Protein AF-A0A1H8YQ33-F1 (afdb_monomer_lite)

InterPro domains:
  IPR002347 Short-chain dehydrogenase/reductase SDR [PF13561] (1-38)
  IPR036291 NAD(P)-binding domain superfamily [SSF51735] (1-38)

Radius of gyration: 12.14 Å; chains: 1; bounding box: 22×20×32 Å

Sequence (44 aa):
MTPLKRHGTVGEVAAAVLFLAFGATFTTGSEPAVDGGLGERLTV

Foldseek 3Di:
DAPQPDDDDPVLVVVVVVCVVPVCPPDDPDDDDPGNCRVVPDDD

Secondary structure (DSSP, 8-state):
--TT-S---HHHHHHHHHHHHHT-TT--S-----SSSTTTT---

Structure (mmCIF, N/CA/C/O backbone):
data_AF-A0A1H8YQ33-F1
#
_entry.id   AF-A0A1H8YQ33-F1
#
loop_
_atom_site.group_PDB
_atom_site.id
_atom_site.type_symbol
_atom_site.label_atom_id
_atom_site.label_alt_id
_atom_site.label_comp_id
_atom_site.label_asym_id
_atom_site.label_entity_id
_atom_site.label_seq_id
_atom_site.pdbx_PDB_ins_code
_atom_site.Cartn_x
_atom_site.Cartn_y
_atom_site.Cartn_z
_atom_site.occupancy
_atom_site.B_iso_or_equiv
_atom_site.auth_seq_id
_atom_site.auth_comp_id
_atom_site.auth_asym_id
_atom_site.auth_atom_id
_atom_site.pdbx_PDB_model_num
ATOM 1 N N . MET A 1 1 ? 5.166 8.544 -21.369 1.00 79.94 1 MET A N 1
ATOM 2 C CA . MET A 1 1 ? 5.691 7.300 -20.762 1.00 79.94 1 MET A CA 1
ATOM 3 C C . MET A 1 1 ? 5.949 7.594 -19.291 1.00 79.94 1 MET A C 1
ATOM 5 O O . MET A 1 1 ? 6.449 8.678 -19.023 1.00 79.94 1 MET A O 1
ATOM 9 N N . THR A 1 2 ? 5.555 6.722 -18.360 1.00 91.88 2 THR A N 1
ATOM 10 C CA . THR A 1 2 ? 5.816 6.920 -16.918 1.00 91.88 2 THR A CA 1
ATOM 11 C C . THR A 1 2 ? 7.280 6.589 -16.589 1.00 91.88 2 THR A C 1
ATOM 13 O O . THR A 1 2 ? 7.866 5.758 -17.293 1.00 91.88 2 THR A O 1
ATOM 16 N N . PRO A 1 3 ? 7.886 7.176 -15.538 1.00 94.19 3 PRO A N 1
ATOM 17 C CA . PRO A 1 3 ? 9.238 6.822 -15.093 1.00 94.19 3 PRO A CA 1
ATOM 18 C C . PRO A 1 3 ? 9.448 5.327 -14.834 1.00 94.19 3 PRO A C 1
ATOM 20 O O . PRO A 1 3 ? 10.489 4.779 -15.190 1.00 94.19 3 PRO A O 1
ATOM 23 N N . LEU A 1 4 ? 8.440 4.633 -14.296 1.00 94.69 4 LEU A N 1
ATOM 24 C CA . LEU A 1 4 ? 8.516 3.183 -14.083 1.00 94.69 4 LEU A CA 1
ATOM 25 C C . LEU A 1 4 ? 8.425 2.346 -15.372 1.00 94.69 4 LEU A C 1
ATOM 27 O O . LEU A 1 4 ? 8.587 1.129 -15.306 1.00 94.69 4 LEU A O 1
ATOM 31 N N . LYS A 1 5 ? 8.173 2.961 -16.537 1.00 94.00 5 LYS A N 1
ATOM 32 C CA . LYS A 1 5 ? 8.184 2.328 -17.874 1.00 94.00 5 LYS A CA 1
ATOM 33 C C . LYS A 1 5 ? 7.316 1.060 -17.981 1.00 94.00 5 LYS A C 1
ATOM 35 O O . LYS A 1 5 ? 7.550 0.210 -18.835 1.00 94.00 5 LYS A O 1
ATOM 40 N N . ARG A 1 6 ? 6.273 0.960 -17.153 1.00 95.25 6 ARG A N 1
ATOM 41 C CA . ARG A 1 6 ? 5.265 -0.109 -17.169 1.00 95.25 6 ARG A CA 1
ATOM 42 C C . ARG A 1 6 ? 3.888 0.434 -16.806 1.00 95.25 6 ARG A C 1
ATOM 44 O O . ARG A 1 6 ? 3.778 1.485 -16.174 1.00 95.25 6 ARG A O 1
ATOM 51 N N . HIS A 1 7 ? 2.849 -0.314 -17.163 1.00 95.31 7 HIS A N 1
ATOM 52 C CA . HIS A 1 7 ? 1.506 -0.065 -16.652 1.00 95.31 7 HIS A CA 1
ATOM 53 C C . HIS A 1 7 ? 1.373 -0.548 -15.205 1.00 95.31 7 HIS A C 1
ATOM 55 O O . HIS A 1 7 ? 2.014 -1.521 -14.790 1.00 95.31 7 HIS A O 1
ATOM 61 N N . GLY A 1 8 ? 0.548 0.167 -14.445 1.00 95.56 8 GLY A N 1
ATOM 62 C CA . GLY A 1 8 ? 0.142 -0.261 -13.117 1.00 95.56 8 GLY A CA 1
ATOM 63 C C . GLY A 1 8 ? -0.931 -1.347 -13.172 1.00 95.56 8 GLY A C 1
ATOM 64 O O . GLY A 1 8 ? -1.524 -1.6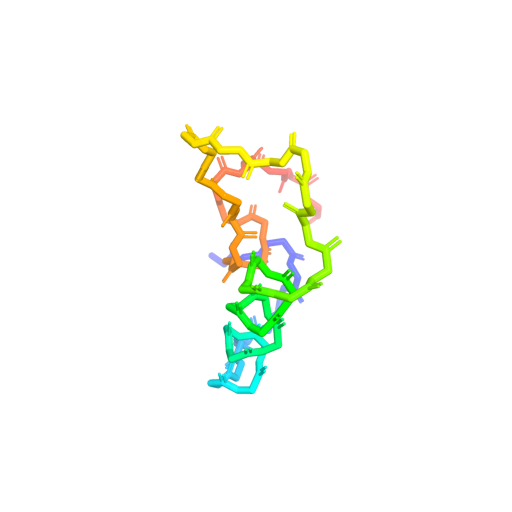15 -14.220 1.00 95.56 8 GLY A O 1
ATOM 65 N N . THR A 1 9 ? -1.196 -1.955 -12.024 1.00 98.19 9 THR A N 1
ATOM 66 C CA . THR A 1 9 ? -2.297 -2.904 -11.830 1.00 98.19 9 THR A CA 1
ATOM 67 C C . THR A 1 9 ? -3.298 -2.356 -10.821 1.00 98.19 9 THR A C 1
ATOM 69 O O . THR A 1 9 ? -2.949 -1.571 -9.940 1.00 98.19 9 THR A O 1
ATOM 72 N N . VAL A 1 10 ? -4.545 -2.827 -10.887 1.00 98.38 10 VAL A N 1
ATOM 73 C CA . VAL A 1 10 ? -5.568 -2.477 -9.884 1.00 98.38 10 VAL A CA 1
ATOM 74 C C . VAL A 1 10 ? -5.154 -2.865 -8.458 1.00 98.38 10 VAL A C 1
ATOM 76 O O . VAL A 1 10 ? -5.550 -2.203 -7.502 1.00 98.38 10 VAL A O 1
ATOM 79 N N . GLY A 1 11 ? -4.314 -3.896 -8.308 1.00 98.69 11 GLY A N 1
ATOM 80 C CA . GLY A 1 11 ? -3.806 -4.343 -7.012 1.00 98.69 11 GLY A CA 1
ATOM 81 C C . GLY A 1 11 ? -2.912 -3.313 -6.319 1.00 98.69 11 GLY A C 1
ATOM 82 O O . GLY A 1 11 ? -2.943 -3.212 -5.098 1.00 98.69 11 GLY A O 1
ATOM 83 N N . GLU A 1 12 ? -2.168 -2.503 -7.075 1.00 98.50 12 GLU A N 1
ATOM 84 C CA . GLU A 1 12 ? -1.303 -1.455 -6.509 1.00 98.50 12 GLU A CA 1
ATOM 85 C C . GLU A 1 12 ? -2.132 -0.326 -5.891 1.00 98.50 12 GLU A 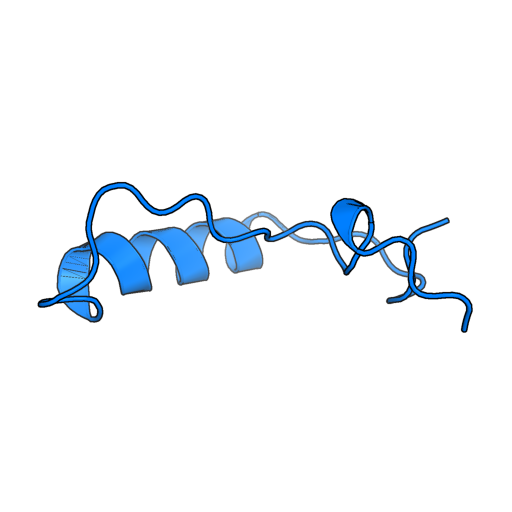C 1
ATOM 87 O O . GLU A 1 12 ? -1.842 0.130 -4.785 1.00 98.50 12 GLU A O 1
ATOM 92 N N . VAL A 1 13 ? -3.219 0.063 -6.561 1.00 98.25 13 VAL A N 1
ATOM 93 C CA . VAL A 1 13 ? -4.177 1.039 -6.027 1.00 98.25 13 VAL A CA 1
ATOM 94 C C . VAL A 1 13 ? -4.884 0.468 -4.797 1.00 98.25 13 VAL A C 1
ATOM 96 O O . VAL A 1 13 ? -4.956 1.134 -3.767 1.00 98.25 13 VAL A O 1
ATOM 99 N N . ALA A 1 14 ? -5.355 -0.782 -4.863 1.00 98.50 14 ALA A N 1
ATOM 100 C CA . ALA A 1 14 ? -6.019 -1.435 -3.735 1.00 98.50 14 ALA A CA 1
ATOM 101 C C . ALA A 1 14 ? -5.107 -1.532 -2.500 1.00 98.50 14 ALA A C 1
ATOM 103 O O . ALA A 1 14 ? -5.558 -1.272 -1.387 1.00 98.50 14 ALA A O 1
ATOM 104 N N . ALA A 1 15 ? -3.822 -1.844 -2.686 1.00 98.62 15 ALA A N 1
ATOM 105 C CA . ALA A 1 15 ? -2.849 -1.878 -1.600 1.00 98.62 15 ALA A CA 1
ATOM 106 C C . ALA A 1 15 ? -2.655 -0.498 -0.948 1.00 98.62 15 ALA A C 1
ATOM 108 O O . ALA A 1 15 ? -2.645 -0.404 0.279 1.00 98.62 15 ALA A O 1
ATOM 109 N N . ALA A 1 16 ? -2.562 0.573 -1.745 1.00 98.31 16 ALA A N 1
ATOM 110 C CA . ALA A 1 16 ? -2.468 1.937 -1.224 1.00 98.31 16 ALA A CA 1
ATOM 111 C C . ALA A 1 16 ? -3.725 2.335 -0.432 1.00 98.31 16 ALA A C 1
ATOM 113 O O . ALA A 1 16 ? -3.614 2.886 0.662 1.00 98.31 16 ALA A O 1
ATOM 114 N N . VAL A 1 17 ? -4.917 1.990 -0.931 1.00 98.25 17 VAL A N 1
ATOM 115 C CA . VAL A 1 17 ? -6.186 2.240 -0.226 1.00 98.25 17 VAL A CA 1
ATOM 116 C C . VAL A 1 17 ? -6.261 1.454 1.084 1.00 98.25 17 VAL A C 1
ATOM 118 O O . VAL A 1 17 ? -6.625 2.022 2.109 1.00 98.25 17 VAL A O 1
ATOM 121 N N . LEU A 1 18 ? -5.882 0.172 1.087 1.00 98.44 18 LEU A N 1
ATOM 122 C CA . LEU A 1 18 ? -5.842 -0.640 2.309 1.00 98.44 18 LEU A CA 1
ATOM 123 C C . LEU A 1 18 ? -4.868 -0.061 3.340 1.00 98.44 18 LEU A C 1
ATOM 125 O O . LEU A 1 18 ? -5.187 -0.015 4.529 1.00 98.44 18 LEU A O 1
ATOM 129 N N . PHE A 1 19 ? -3.707 0.427 2.897 1.00 98.25 19 PHE A N 1
ATOM 130 C CA . PHE A 1 19 ? -2.770 1.111 3.781 1.00 98.25 19 PHE A CA 1
ATOM 131 C C . PHE A 1 19 ? -3.365 2.404 4.350 1.00 98.25 19 PHE A C 1
ATOM 133 O O . PHE A 1 19 ? -3.301 2.604 5.560 1.00 98.25 19 PHE A O 1
ATOM 140 N N . LEU A 1 20 ? -3.993 3.248 3.528 1.00 97.81 20 LEU A N 1
ATOM 141 C CA . LEU A 1 20 ? -4.658 4.463 4.012 1.00 97.81 20 LEU A CA 1
ATOM 142 C C . LEU A 1 20 ? -5.779 4.156 5.012 1.00 97.81 20 LEU A C 1
ATOM 144 O O . LEU A 1 20 ? -5.914 4.856 6.010 1.00 97.81 20 LEU A O 1
ATOM 148 N N . ALA A 1 21 ? -6.550 3.096 4.774 1.00 97.81 21 ALA A N 1
ATOM 149 C CA . ALA A 1 21 ? -7.672 2.717 5.624 1.00 97.81 21 ALA A CA 1
ATOM 150 C C . ALA A 1 21 ? -7.244 2.179 7.00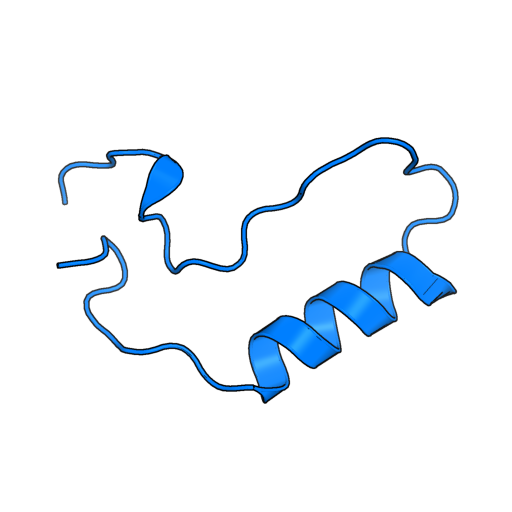0 1.00 97.81 21 ALA A C 1
ATOM 152 O O . ALA A 1 21 ? -7.943 2.415 7.984 1.00 97.81 21 ALA A O 1
ATOM 153 N N . PHE A 1 22 ? -6.127 1.446 7.078 1.00 97.94 22 PHE A N 1
ATOM 154 C CA . PHE A 1 22 ? -5.788 0.675 8.284 1.00 97.94 22 PHE A CA 1
ATOM 155 C C . PHE A 1 22 ? -4.375 0.900 8.830 1.00 97.94 22 PHE A C 1
ATOM 157 O O . PHE A 1 22 ? -4.144 0.693 10.018 1.00 97.94 22 PHE A O 1
ATOM 164 N N . GLY A 1 23 ? -3.421 1.300 7.990 1.00 97.31 23 GLY A N 1
ATOM 165 C CA . GLY A 1 23 ? -2.024 1.511 8.382 1.00 97.31 23 GLY A CA 1
ATOM 166 C C . GLY A 1 23 ? -1.665 2.974 8.645 1.00 97.31 23 GLY A C 1
ATOM 167 O O . GLY A 1 23 ? -0.819 3.258 9.490 1.00 97.31 23 GLY A O 1
ATOM 168 N N . ALA A 1 24 ? -2.309 3.912 7.952 1.00 97.44 24 ALA A N 1
ATOM 169 C CA . ALA A 1 24 ? -1.943 5.326 7.953 1.00 97.44 24 ALA A CA 1
ATOM 170 C C . ALA A 1 24 ? -2.671 6.134 9.052 1.00 97.44 24 ALA A C 1
ATOM 172 O O . ALA A 1 24 ? -3.364 7.111 8.780 1.00 97.44 24 ALA A O 1
ATOM 173 N N . THR A 1 25 ? -2.511 5.743 10.320 1.00 97.50 25 THR A N 1
ATOM 174 C CA . 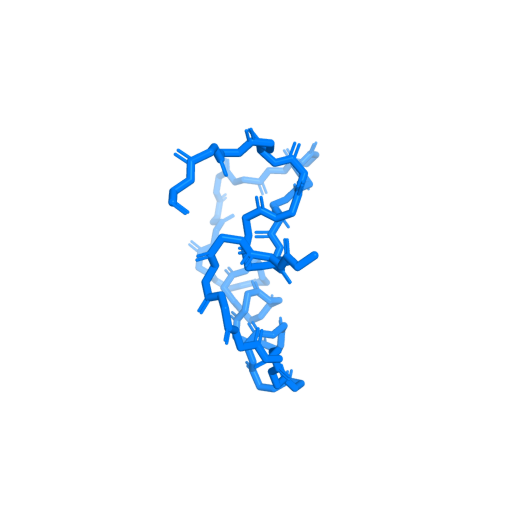THR A 1 25 ? -3.301 6.265 11.462 1.00 97.50 25 THR A CA 1
ATOM 175 C C . THR A 1 25 ? -3.070 7.739 11.818 1.00 97.50 25 THR A C 1
ATOM 177 O O . THR A 1 25 ? -3.819 8.303 12.614 1.00 97.50 25 THR A O 1
ATOM 180 N N . PHE A 1 26 ? -2.058 8.379 11.233 1.00 97.56 26 PHE A N 1
ATOM 181 C CA . PHE A 1 26 ? -1.752 9.803 11.414 1.00 97.56 26 PHE A CA 1
ATOM 182 C C . PHE A 1 26 ? -1.695 10.560 10.078 1.00 97.56 26 PHE A C 1
ATOM 184 O O . PHE A 1 26 ? -1.071 11.613 9.963 1.00 97.56 26 PHE A O 1
ATOM 191 N N . THR A 1 27 ? -2.316 10.002 9.039 1.00 97.38 27 THR A N 1
ATOM 192 C CA . THR A 1 27 ? -2.352 10.573 7.694 1.00 97.38 27 THR A CA 1
ATOM 193 C C . THR A 1 27 ? -3.781 10.970 7.354 1.00 97.38 27 THR A C 1
ATOM 195 O O . THR A 1 27 ? -4.693 10.152 7.386 1.00 97.38 27 THR A O 1
ATOM 198 N N . THR A 1 28 ? -3.985 12.243 7.028 1.00 96.94 28 THR A N 1
ATOM 199 C CA . THR A 1 28 ? -5.278 12.785 6.600 1.00 96.94 28 THR A CA 1
ATOM 200 C C . THR A 1 28 ? -5.057 13.927 5.616 1.00 96.94 28 THR A C 1
ATOM 202 O O . THR A 1 28 ? -4.001 14.560 5.639 1.00 96.94 28 THR A 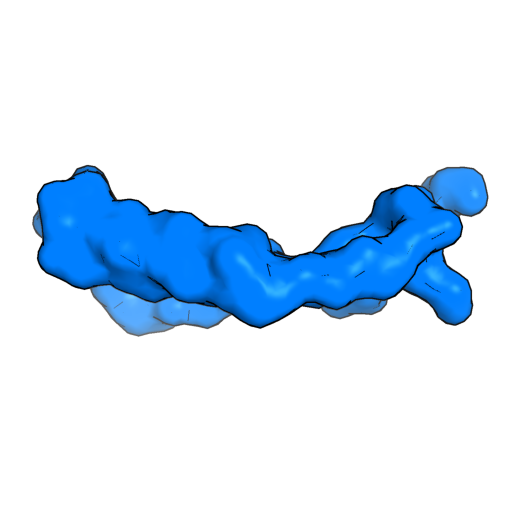O 1
ATOM 205 N N . GLY A 1 29 ? -6.032 14.172 4.736 1.00 96.88 29 GLY A N 1
ATOM 206 C CA . GLY A 1 29 ? -5.974 15.243 3.735 1.00 96.88 29 GLY A CA 1
ATOM 207 C C . GLY A 1 29 ? -4.834 15.114 2.719 1.00 96.88 29 GLY A C 1
ATOM 208 O O . GLY A 1 29 ? -4.480 16.103 2.088 1.00 96.88 29 GLY A O 1
ATOM 209 N N . SER A 1 30 ? -4.234 13.929 2.587 1.00 96.50 30 SER A N 1
ATOM 210 C CA . SER A 1 30 ? -3.152 13.669 1.642 1.00 96.50 30 SER A CA 1
ATOM 211 C C . SER A 1 30 ? -3.666 13.016 0.360 1.00 96.50 30 SER A C 1
ATOM 213 O O . SER A 1 30 ? -4.652 12.280 0.365 1.00 96.50 30 SER A O 1
ATOM 215 N N . GLU A 1 31 ? -2.947 13.252 -0.736 1.00 95.50 31 GLU A N 1
ATOM 216 C CA . GLU A 1 31 ? -3.240 12.705 -2.065 1.00 95.50 31 GLU A CA 1
ATOM 217 C C . GLU A 1 31 ? -2.031 11.895 -2.566 1.00 95.50 31 GLU A C 1
ATOM 219 O O . GLU A 1 31 ? -1.277 12.359 -3.423 1.00 95.50 31 GLU A O 1
ATOM 224 N N . PRO A 1 32 ? -1.763 10.705 -1.995 1.00 93.94 32 PRO A N 1
ATOM 225 C CA . PRO A 1 32 ? -0.612 9.907 -2.403 1.00 93.94 32 PRO A CA 1
ATOM 226 C C . PRO A 1 32 ? -0.764 9.424 -3.850 1.00 93.94 32 PRO A C 1
ATOM 228 O O . PRO A 1 32 ? -1.757 8.789 -4.213 1.00 93.94 32 PRO A O 1
ATOM 231 N N . ALA A 1 33 ? 0.251 9.690 -4.672 1.00 96.12 33 ALA A N 1
ATOM 232 C CA . ALA A 1 33 ? 0.269 9.289 -6.072 1.00 96.12 33 ALA A CA 1
ATOM 233 C C . ALA A 1 33 ? 0.593 7.793 -6.237 1.00 96.12 33 ALA A C 1
ATOM 235 O O . ALA A 1 33 ? 1.584 7.286 -5.710 1.00 96.12 33 ALA A O 1
ATOM 236 N N . VAL A 1 34 ? -0.225 7.096 -7.031 1.00 97.06 34 VAL A N 1
ATOM 237 C CA . VAL A 1 34 ? -0.023 5.692 -7.441 1.00 97.06 34 VAL A CA 1
ATOM 238 C C . VAL A 1 34 ? -0.044 5.617 -8.971 1.00 97.06 34 VAL A C 1
ATOM 240 O O . VAL A 1 34 ? -0.893 4.978 -9.583 1.00 97.06 34 VAL A O 1
ATOM 243 N N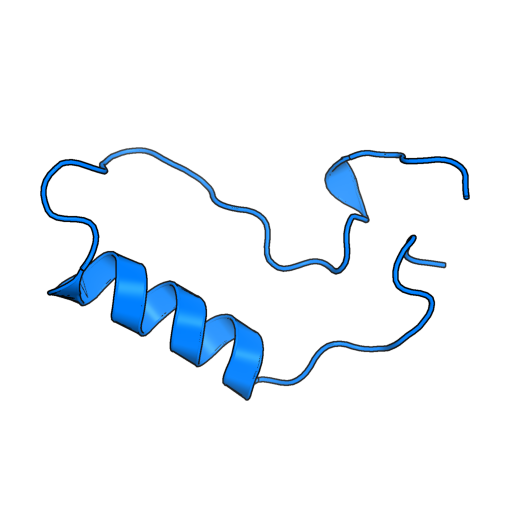 . ASP A 1 35 ? 0.864 6.352 -9.608 1.00 95.81 35 ASP A N 1
ATOM 244 C CA . ASP A 1 35 ? 0.835 6.638 -11.052 1.00 95.81 35 ASP A CA 1
ATOM 245 C C . ASP A 1 35 ? 2.121 6.223 -11.795 1.00 95.81 35 ASP A C 1
ATOM 247 O O . ASP A 1 35 ? 2.330 6.554 -12.964 1.00 95.81 35 ASP A O 1
ATOM 251 N N . GLY A 1 36 ? 3.009 5.502 -11.111 1.00 94.69 36 GLY A N 1
ATOM 252 C CA . GLY A 1 36 ? 4.312 5.117 -11.643 1.00 94.69 36 GLY A CA 1
ATOM 253 C C . GLY A 1 36 ? 5.279 6.288 -11.849 1.00 94.69 36 GLY A C 1
ATOM 254 O O . GLY A 1 36 ? 6.171 6.182 -12.695 1.00 94.69 36 GLY A O 1
ATOM 255 N N . GLY A 1 37 ? 5.104 7.379 -11.096 1.00 94.00 37 GLY A N 1
ATOM 256 C CA . GLY A 1 37 ? 5.951 8.573 -11.101 1.00 94.00 37 GLY A CA 1
ATOM 257 C C . GLY A 1 37 ? 5.551 9.618 -12.143 1.00 94.00 37 GLY A C 1
ATOM 258 O O . GLY A 1 37 ? 6.358 10.482 -12.480 1.00 94.00 37 GLY A O 1
ATOM 259 N N . LEU A 1 38 ? 4.348 9.530 -12.716 1.00 92.31 38 LEU A N 1
ATOM 260 C CA . LEU A 1 38 ? 3.923 10.401 -13.814 1.00 92.31 38 LEU A CA 1
ATOM 261 C C . LEU A 1 38 ? 3.818 11.875 -13.384 1.00 92.31 38 LEU A C 1
ATOM 263 O O . LEU A 1 38 ? 4.278 12.753 -14.117 1.00 92.31 38 LEU A O 1
ATOM 267 N N . GLY A 1 39 ? 3.249 12.142 -12.206 1.00 91.19 39 GLY A N 1
ATOM 268 C CA . GLY A 1 39 ? 3.084 13.484 -11.640 1.00 91.19 39 GLY A CA 1
ATOM 269 C C . GLY A 1 39 ? 4.398 14.141 -11.217 1.00 91.19 39 GLY A C 1
ATOM 270 O O . GLY A 1 39 ? 4.545 15.354 -11.342 1.00 91.19 39 GLY A O 1
ATOM 271 N N . GLU A 1 40 ? 5.387 13.334 -10.831 1.00 88.56 40 GLU A N 1
ATOM 272 C CA . GLU A 1 40 ? 6.685 13.804 -10.330 1.00 88.56 40 GLU A CA 1
ATOM 273 C C . GLU A 1 40 ? 7.610 14.335 -11.435 1.00 88.56 40 GLU A C 1
ATOM 275 O O . GLU A 1 40 ? 8.663 14.902 -11.150 1.00 88.56 40 GLU A O 1
ATOM 280 N N . ARG A 1 41 ? 7.238 14.153 -12.713 1.00 81.31 41 ARG A N 1
ATOM 281 C CA . ARG A 1 41 ? 8.025 14.591 -13.885 1.00 81.31 41 ARG A CA 1
ATOM 282 C C . ARG A 1 41 ? 9.497 14.161 -13.823 1.00 81.31 41 ARG A C 1
ATOM 284 O O . ARG A 1 41 ? 10.372 14.846 -14.353 1.00 81.31 41 ARG A O 1
ATOM 291 N N . LEU A 1 42 ? 9.770 13.015 -13.201 1.00 77.31 42 LEU A N 1
ATOM 292 C CA . LEU A 1 42 ? 11.120 12.478 -13.091 1.00 77.31 42 LEU A CA 1
ATOM 293 C C . LEU A 1 42 ? 11.611 12.080 -14.484 1.00 77.31 42 LEU A C 1
ATOM 295 O O . LEU A 1 42 ? 11.033 11.218 -15.145 1.00 77.31 42 LEU A O 1
ATOM 299 N N . THR A 1 43 ? 12.683 12.711 -14.942 1.00 67.56 43 THR A N 1
ATOM 300 C CA . THR A 1 43 ? 13.396 12.293 -16.150 1.00 67.56 43 THR A CA 1
ATOM 301 C C . THR A 1 43 ? 14.337 11.145 -15.802 1.00 67.56 43 THR A C 1
ATOM 303 O O . THR A 1 43 ? 15.298 11.353 -15.062 1.00 67.56 43 THR A O 1
ATOM 306 N N . VAL A 1 44 ? 14.051 9.951 -16.334 1.00 64.31 44 VAL A N 1
ATOM 307 C CA . VAL A 1 44 ? 14.861 8.723 -16.198 1.00 64.31 44 VAL A CA 1
ATOM 308 C C . VAL A 1 44 ? 15.220 8.092 -17.533 1.00 64.31 44 VAL A C 1
ATOM 310 O O . VAL A 1 44 ? 14.312 7.831 -18.363 1.00 64.31 44 VAL A O 1
#

Organism: NCBI:txid394193

pLDDT: mean 93.73, std 7.72, range [64.31, 98.69]